Protein AF-G5LWZ4-F1 (afdb_monomer_lite)

Sequence (70 aa):
MHQVYVKVEDIAGNKANSAVFDFTIDTTVSTPVISLLSKDDTGVTGDNLTNINKPGFAISGVDADAHNSH

Foldseek 3Di:
DDKDKDWDADPVGDIDIGDIDDDDDDPDFWDKDKAFDQVQDDDDRPPRDHPDPDTDIDIDRGDPPNDPPD

Organism: NCBI:txid913241

Radius of gyration: 26.07 Å; chains: 1; bounding box: 51×19×70 Å

Secondary structure (DSSP, 8-state):
-EEE--EEE-TT--EEEPPPEEE------PPPEEEE-GGG--SSTTS-----SS--EEEE---TTS----

InterPro domains:
  IPR013783 Immunoglobulin-like fold [G3DSA:2.60.40.10] (1-29)
  IPR044016 Bacterial Ig-like domain 13 [PF19077] (28-67)

Structure (mmCIF, N/CA/C/O backbone):
data_AF-G5LWZ4-F1
#
_entry.id   AF-G5LWZ4-F1
#
loop_
_atom_site.group_PDB
_atom_site.id
_atom_site.type_symbol
_atom_site.label_atom_id
_atom_site.label_alt_id
_atom_site.label_comp_id
_atom_site.label_asym_id
_atom_site.label_entity_id
_atom_site.label_seq_id
_atom_site.pdbx_PDB_ins_code
_atom_site.Cartn_x
_atom_site.Cartn_y
_atom_site.Cartn_z
_atom_site.occupancy
_atom_site.B_iso_or_equiv
_atom_si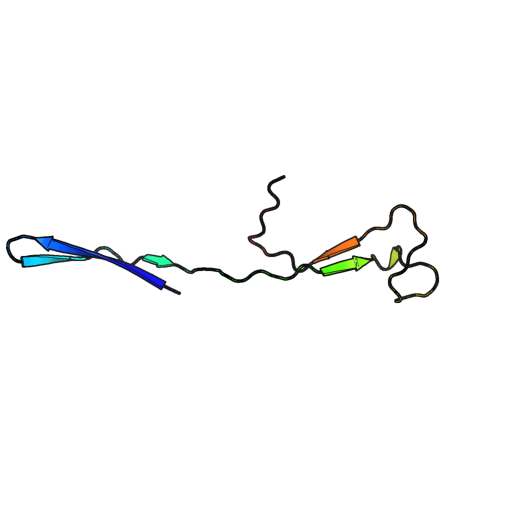te.auth_seq_id
_atom_site.auth_comp_id
_atom_site.auth_asym_id
_atom_site.auth_atom_id
_atom_site.pdbx_PDB_model_num
ATOM 1 N N . MET A 1 1 ? -12.805 -6.775 6.132 1.00 88.88 1 MET A N 1
ATOM 2 C CA . MET A 1 1 ? -13.688 -5.808 6.818 1.00 88.88 1 MET A CA 1
ATOM 3 C C . MET A 1 1 ? -13.858 -6.272 8.247 1.00 88.88 1 MET A C 1
ATOM 5 O O . MET A 1 1 ? -14.075 -7.461 8.461 1.00 88.88 1 MET A O 1
ATOM 9 N N . HIS A 1 2 ? -13.705 -5.360 9.196 1.00 96.50 2 HIS A N 1
ATOM 10 C CA . HIS A 1 2 ? -13.771 -5.623 10.625 1.00 96.50 2 HIS A CA 1
ATOM 11 C C . HIS A 1 2 ? -14.661 -4.588 11.297 1.00 96.50 2 HIS A C 1
ATOM 13 O O . HIS A 1 2 ? -14.794 -3.467 10.815 1.00 96.50 2 HIS A O 1
ATOM 19 N N . GLN A 1 3 ? -15.252 -4.991 12.415 1.00 97.88 3 GLN A N 1
ATOM 20 C CA . GLN A 1 3 ? -16.136 -4.163 13.216 1.00 97.88 3 GLN A CA 1
ATOM 21 C C . GLN A 1 3 ? -15.668 -4.178 14.655 1.00 97.88 3 GLN A C 1
ATOM 23 O O . GLN A 1 3 ? -15.345 -5.235 15.199 1.00 97.88 3 GLN A O 1
ATOM 28 N N . VAL A 1 4 ? -15.666 -3.006 15.274 1.00 97.69 4 VAL A N 1
ATOM 29 C CA . VAL A 1 4 ? -15.437 -2.856 16.709 1.00 97.69 4 VAL A CA 1
ATOM 30 C C . VAL A 1 4 ? -16.539 -2.009 17.323 1.00 97.69 4 VAL A C 1
ATOM 32 O O . VAL A 1 4 ? -17.042 -1.066 16.717 1.00 97.69 4 VAL A O 1
ATOM 35 N N . TYR A 1 5 ? -16.914 -2.361 18.545 1.00 98.12 5 TYR A N 1
ATOM 36 C CA . TYR A 1 5 ? -17.777 -1.570 19.409 1.00 98.12 5 TYR A CA 1
ATOM 37 C C . TYR A 1 5 ? -17.399 -1.856 20.863 1.00 98.12 5 TYR A C 1
ATOM 39 O O . TYR A 1 5 ? -16.802 -2.887 21.178 1.00 98.12 5 TYR A O 1
ATOM 47 N N . VAL A 1 6 ? -17.739 -0.934 21.755 1.00 97.81 6 VAL A N 1
ATOM 48 C CA . VAL A 1 6 ? -17.487 -1.059 23.190 1.00 97.81 6 VAL A CA 1
ATOM 49 C C . VAL A 1 6 ? -18.780 -1.470 23.880 1.00 97.81 6 VAL A C 1
ATOM 51 O O . VAL A 1 6 ? -19.831 -0.898 23.602 1.00 97.81 6 VAL A O 1
ATOM 54 N N . LYS A 1 7 ? -18.697 -2.433 24.800 1.00 97.75 7 LYS A N 1
ATOM 55 C CA . LYS A 1 7 ? -19.784 -2.810 25.709 1.00 97.75 7 LYS A CA 1
ATOM 56 C C . LYS A 1 7 ? -19.420 -2.394 27.130 1.00 97.75 7 LYS A C 1
ATOM 58 O O . LYS A 1 7 ? -18.308 -2.661 27.577 1.00 97.75 7 LYS A O 1
ATOM 63 N N . VAL A 1 8 ? -20.374 -1.808 27.844 1.00 97.44 8 VAL A N 1
ATOM 64 C CA . VAL A 1 8 ? -20.262 -1.495 29.274 1.00 97.44 8 VAL A CA 1
ATOM 65 C C . VAL A 1 8 ? -21.357 -2.209 30.060 1.00 97.44 8 VAL A C 1
ATOM 67 O O . VAL A 1 8 ? -22.454 -2.427 29.541 1.00 97.44 8 VAL A O 1
ATOM 70 N N . GLU A 1 9 ? -21.047 -2.590 31.297 1.00 98.00 9 GLU A N 1
ATOM 71 C CA . GLU A 1 9 ? -21.978 -3.170 32.268 1.00 98.00 9 GLU A CA 1
ATOM 72 C C . GLU A 1 9 ? -21.681 -2.561 33.644 1.00 98.00 9 GLU A C 1
ATOM 74 O O . GLU A 1 9 ? -20.520 -2.537 34.055 1.00 98.00 9 GLU A O 1
ATOM 79 N N . ASP A 1 10 ? -22.693 -2.016 34.324 1.00 96.94 10 ASP A N 1
ATOM 80 C CA . ASP A 1 10 ? -22.531 -1.494 35.687 1.00 96.94 10 ASP A CA 1
ATOM 81 C C . ASP A 1 10 ? -22.719 -2.586 36.759 1.00 96.94 10 ASP A C 1
ATOM 83 O O . ASP A 1 10 ? -23.081 -3.724 36.462 1.00 96.94 10 ASP A O 1
ATOM 87 N N . ILE A 1 11 ? -22.475 -2.243 38.030 1.00 97.25 11 ILE A N 1
ATOM 88 C CA . ILE A 1 11 ? -22.584 -3.186 39.162 1.00 97.25 11 ILE A CA 1
ATOM 89 C C . ILE A 1 11 ? -24.023 -3.708 39.340 1.00 97.25 11 ILE A C 1
ATOM 91 O O . ILE A 1 11 ? -24.215 -4.816 39.836 1.00 97.25 11 ILE A O 1
ATOM 95 N N . ALA A 1 12 ? -25.032 -2.934 38.927 1.00 97.69 12 ALA A N 1
ATOM 96 C CA . ALA A 1 12 ? -26.434 -3.343 38.961 1.00 97.69 12 ALA A CA 1
ATOM 97 C C . ALA A 1 12 ? -26.835 -4.212 37.748 1.00 97.69 12 ALA A C 1
ATOM 99 O O . ALA A 1 12 ? -27.948 -4.737 37.720 1.00 97.69 12 ALA A O 1
ATOM 100 N N . GLY A 1 13 ? -25.942 -4.392 36.767 1.00 97.31 13 GLY A N 1
ATOM 101 C CA . GLY A 1 13 ? -26.149 -5.197 35.563 1.00 97.31 13 GLY A CA 1
ATOM 102 C C . GLY A 1 13 ? -26.727 -4.433 34.366 1.00 97.31 13 GLY A C 1
ATOM 103 O O . GLY A 1 13 ? -27.101 -5.064 33.371 1.00 97.31 13 GLY A O 1
ATOM 104 N N . ASN A 1 14 ? -26.812 -3.098 34.412 1.00 97.69 14 ASN A N 1
ATOM 105 C CA . ASN A 1 14 ? -27.259 -2.302 33.266 1.00 97.69 14 ASN A CA 1
ATOM 106 C C . ASN A 1 14 ? -26.200 -2.339 32.166 1.00 97.69 14 ASN A C 1
ATOM 108 O O . ASN A 1 14 ? -25.025 -2.096 32.430 1.00 97.69 14 ASN A O 1
ATOM 112 N N . LYS A 1 15 ? -26.617 -2.600 30.922 1.00 97.88 15 LYS A N 1
ATOM 113 C CA . LYS A 1 15 ? -25.720 -2.751 29.769 1.00 97.88 15 LYS A CA 1
ATOM 114 C C . LYS A 1 15 ? -25.952 -1.658 28.740 1.00 97.88 15 LYS A C 1
ATOM 116 O O . LYS A 1 15 ? -27.096 -1.328 28.440 1.00 97.88 15 LYS A O 1
ATOM 121 N N . ALA A 1 16 ? -24.873 -1.173 28.137 1.00 97.69 16 ALA A N 1
ATOM 122 C CA . ALA A 1 16 ? -24.931 -0.300 26.970 1.00 97.69 16 ALA A CA 1
ATOM 123 C C . ALA A 1 16 ? -23.804 -0.631 25.984 1.00 97.69 16 ALA A C 1
ATOM 125 O O . ALA A 1 16 ? -22.762 -1.157 26.374 1.00 97.69 16 ALA A O 1
ATOM 126 N N . ASN A 1 17 ? -24.023 -0.312 24.707 1.00 98.00 17 ASN A N 1
ATOM 127 C CA . ASN A 1 17 ? -23.043 -0.488 23.639 1.00 98.00 17 ASN A CA 1
ATOM 128 C C . ASN A 1 17 ? -22.781 0.854 22.945 1.00 98.00 17 ASN A C 1
ATOM 130 O O . ASN A 1 17 ? -23.695 1.672 22.822 1.00 98.00 17 ASN A O 1
ATOM 134 N N . SER A 1 18 ? -21.560 1.065 22.454 1.00 98.00 18 SER A N 1
ATOM 135 C CA . SER A 1 18 ? -21.267 2.162 21.528 1.00 98.00 18 SER A CA 1
ATOM 136 C C . SER A 1 18 ? -21.868 1.899 20.144 1.00 98.00 18 SER A C 1
ATOM 138 O O . SER A 1 18 ? -22.282 0.781 19.828 1.00 98.00 18 SER A O 1
ATOM 140 N N . ALA A 1 19 ? -21.841 2.917 19.280 1.00 98.12 19 ALA A N 1
ATOM 141 C CA . ALA A 1 19 ? -21.985 2.696 17.845 1.00 98.12 19 ALA A CA 1
ATOM 142 C C . ALA A 1 19 ? -20.885 1.747 17.333 1.00 98.12 19 ALA A C 1
ATOM 144 O O . ALA A 1 19 ? -19.789 1.685 17.905 1.00 98.12 19 ALA A O 1
ATOM 145 N N . VAL A 1 20 ? -21.198 1.014 16.265 1.00 98.00 20 VAL A N 1
ATOM 146 C CA . VAL A 1 20 ? -20.238 0.160 15.560 1.00 98.00 20 VAL A CA 1
ATOM 147 C C . VAL A 1 20 ? -19.332 1.034 14.698 1.00 98.00 20 VAL A C 1
ATOM 149 O O . VAL A 1 20 ? -19.806 1.949 14.027 1.00 98.00 20 VAL A O 1
ATOM 152 N N . PHE A 1 21 ? -18.036 0.738 14.723 1.00 97.62 21 PHE A N 1
ATOM 153 C CA . PHE A 1 21 ? -17.050 1.305 13.816 1.00 97.62 21 PHE A CA 1
ATOM 154 C C . PHE A 1 21 ? -16.540 0.220 12.867 1.00 97.62 21 PHE A C 1
ATOM 156 O O . PHE A 1 21 ? -15.928 -0.761 13.303 1.00 97.62 21 PHE A O 1
ATOM 163 N N . ASP A 1 22 ? -16.808 0.408 11.577 1.00 97.75 22 ASP A N 1
ATOM 164 C CA . ASP A 1 22 ? -16.291 -0.424 10.497 1.00 97.75 22 ASP A CA 1
ATOM 165 C C . ASP A 1 22 ? -14.906 0.064 10.058 1.00 97.75 22 ASP A C 1
ATOM 167 O O . ASP A 1 22 ? -14.684 1.257 9.852 1.00 97.75 22 ASP A O 1
ATOM 171 N N . PHE A 1 23 ? -13.976 -0.868 9.862 1.00 96.50 23 PHE A N 1
ATOM 172 C CA . PHE A 1 23 ? -12.661 -0.583 9.295 1.00 96.50 23 PHE A CA 1
ATOM 173 C C . PHE A 1 23 ? -12.122 -1.755 8.473 1.00 96.50 23 PHE A C 1
ATOM 175 O O . PHE A 1 23 ? -12.610 -2.890 8.519 1.00 96.50 23 PHE A O 1
ATOM 182 N N . THR A 1 24 ? -11.079 -1.481 7.701 1.00 95.94 24 THR A N 1
ATOM 183 C CA . THR A 1 24 ? -10.327 -2.476 6.940 1.00 95.94 24 THR A CA 1
ATOM 184 C C . THR A 1 24 ? -8.885 -2.495 7.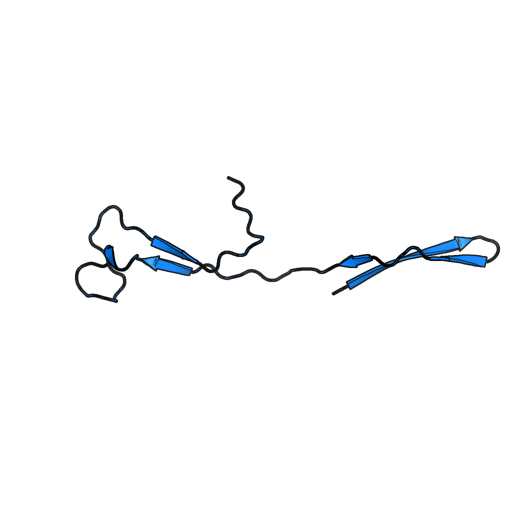418 1.00 95.94 24 THR A C 1
ATOM 186 O O . THR A 1 24 ? -8.341 -1.470 7.814 1.00 95.94 24 THR A O 1
ATOM 189 N N . ILE A 1 25 ? -8.277 -3.677 7.391 1.00 94.19 25 ILE A N 1
ATOM 190 C CA . ILE A 1 25 ? -6.829 -3.816 7.495 1.00 94.19 25 ILE A CA 1
ATOM 191 C C . ILE A 1 25 ? -6.371 -4.114 6.077 1.00 94.19 25 ILE A C 1
ATOM 193 O O . ILE A 1 25 ? -6.715 -5.169 5.541 1.00 94.19 25 ILE A O 1
ATOM 197 N N . ASP A 1 26 ? -5.671 -3.164 5.470 1.00 92.69 26 ASP A N 1
ATOM 198 C CA . ASP A 1 26 ? -4.953 -3.424 4.232 1.00 92.69 26 ASP A CA 1
ATOM 199 C C . ASP A 1 26 ? -3.587 -4.015 4.588 1.00 92.69 26 ASP A C 1
ATOM 201 O O . ASP A 1 26 ? -2.803 -3.413 5.321 1.00 92.69 26 ASP A O 1
ATOM 205 N N . THR A 1 27 ? -3.346 -5.248 4.151 1.00 92.88 27 THR A N 1
ATOM 206 C CA . THR A 1 27 ? -2.046 -5.927 4.279 1.00 92.88 27 THR A CA 1
ATOM 207 C C . THR A 1 27 ? -1.470 -6.256 2.910 1.00 92.88 27 THR A C 1
ATOM 209 O O . THR A 1 27 ? -0.602 -7.124 2.794 1.00 92.88 27 THR A O 1
ATOM 212 N N . THR A 1 28 ? -2.038 -5.671 1.862 1.00 92.31 28 THR A N 1
ATOM 213 C CA . THR A 1 28 ? -1.610 -5.891 0.494 1.00 92.31 28 THR A CA 1
ATOM 214 C C . THR A 1 28 ? -0.682 -4.767 0.074 1.00 92.31 28 THR A C 1
ATOM 216 O O . THR A 1 28 ? -0.700 -3.679 0.633 1.00 92.31 28 THR A O 1
ATOM 219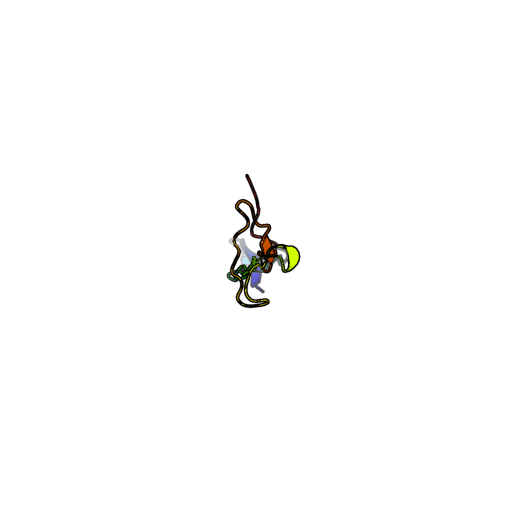 N N . VAL A 1 29 ? 0.210 -5.079 -0.859 1.00 92.38 29 VAL A N 1
ATOM 220 C CA . VAL A 1 29 ? 1.074 -4.084 -1.478 1.00 92.38 29 VAL A CA 1
ATOM 221 C C . VAL A 1 29 ? 1.231 -4.446 -2.941 1.00 92.38 29 VAL A C 1
ATOM 223 O O . VAL A 1 29 ? 1.498 -5.600 -3.298 1.00 92.38 29 VAL A O 1
ATOM 226 N N . SER A 1 30 ? 1.045 -3.454 -3.795 1.00 94.00 30 SER A N 1
ATOM 227 C CA . SER A 1 30 ? 1.242 -3.589 -5.230 1.00 94.00 30 SER A CA 1
ATOM 228 C C . SER A 1 30 ? 2.732 -3.712 -5.558 1.00 94.00 30 SER A C 1
ATOM 230 O O . SER A 1 30 ? 3.577 -3.025 -4.984 1.00 94.00 30 SER A O 1
ATOM 232 N N . THR A 1 31 ? 3.080 -4.610 -6.485 1.00 94.12 31 THR A N 1
ATOM 233 C CA . THR A 1 31 ? 4.466 -4.727 -6.962 1.00 94.12 31 THR A CA 1
ATOM 234 C C . THR A 1 31 ? 4.719 -3.663 -8.031 1.00 94.12 31 THR A C 1
ATOM 236 O O . THR A 1 31 ? 4.079 -3.721 -9.085 1.00 94.12 31 THR A O 1
ATOM 239 N N . PRO A 1 32 ? 5.652 -2.720 -7.813 1.00 93.81 32 PRO A N 1
ATOM 240 C CA . PRO A 1 32 ? 5.960 -1.717 -8.814 1.00 93.81 32 PRO A CA 1
ATOM 241 C C . PRO A 1 32 ? 6.664 -2.351 -10.015 1.00 93.81 32 PRO A C 1
ATOM 243 O O . PRO A 1 32 ? 7.503 -3.243 -9.880 1.00 93.81 32 PRO A O 1
ATOM 246 N N . VAL A 1 33 ? 6.351 -1.838 -11.199 1.00 95.19 33 VAL A N 1
ATOM 247 C CA . VAL A 1 33 ? 6.989 -2.212 -12.460 1.00 95.19 33 VAL A CA 1
ATOM 248 C C . VAL A 1 33 ? 7.734 -1.004 -13.000 1.00 95.19 33 VAL A C 1
ATOM 250 O O . VAL A 1 33 ? 7.168 0.084 -13.124 1.00 95.19 33 VAL A O 1
ATOM 253 N N . ILE A 1 34 ? 9.002 -1.215 -13.344 1.00 94.75 34 ILE A N 1
ATOM 254 C CA . ILE A 1 34 ? 9.856 -0.227 -14.000 1.00 94.75 34 ILE A CA 1
ATOM 255 C C . ILE A 1 34 ? 10.107 -0.710 -15.426 1.00 94.75 34 ILE A C 1
ATOM 257 O O . ILE A 1 34 ? 10.528 -1.848 -15.627 1.00 94.75 34 ILE A O 1
ATOM 261 N N . SER A 1 35 ? 9.867 0.152 -16.409 1.00 96.00 35 SER A N 1
ATOM 262 C CA . SER A 1 35 ? 10.105 -0.151 -17.822 1.00 96.00 35 SER A CA 1
ATOM 263 C C . SER A 1 35 ? 10.851 0.983 -18.507 1.00 96.00 35 SER A C 1
ATOM 265 O O . SER A 1 35 ? 10.562 2.160 -18.268 1.00 96.00 35 SER A O 1
ATOM 267 N N . LEU A 1 36 ? 11.778 0.634 -19.398 1.00 97.69 36 LEU A N 1
ATOM 268 C CA . LEU A 1 36 ? 12.418 1.596 -20.288 1.00 97.69 36 LEU A CA 1
ATOM 269 C C . LEU A 1 36 ? 11.352 2.247 -21.184 1.00 97.69 36 LEU A C 1
ATOM 271 O O . LEU A 1 36 ? 10.473 1.562 -21.708 1.00 97.69 36 LEU A O 1
ATOM 275 N N . LEU A 1 37 ? 11.394 3.572 -21.351 1.00 97.69 37 LEU A N 1
ATOM 276 C CA . LEU A 1 37 ? 10.499 4.230 -22.303 1.00 97.69 37 LEU A CA 1
ATOM 277 C C . LEU A 1 37 ? 10.864 3.802 -23.725 1.00 97.69 37 LEU A C 1
ATOM 279 O O . LEU A 1 37 ? 12.026 3.867 -24.105 1.00 97.69 37 LEU A O 1
ATOM 283 N N . SER A 1 38 ? 9.873 3.466 -24.551 1.00 96.06 38 SER A N 1
ATOM 284 C CA . SER A 1 38 ? 10.117 2.973 -25.918 1.00 96.06 38 SER A CA 1
ATOM 285 C C . SER A 1 38 ? 10.906 3.945 -26.802 1.00 96.06 38 SER A C 1
ATOM 287 O O . SER A 1 38 ? 11.573 3.517 -27.733 1.00 96.06 38 SER A O 1
ATOM 289 N N . LYS A 1 39 ? 10.854 5.255 -26.515 1.00 96.44 39 LYS A N 1
ATOM 290 C CA . LYS A 1 39 ? 11.654 6.275 -27.220 1.00 96.44 39 LYS A CA 1
ATOM 291 C C . LYS A 1 39 ? 13.154 6.208 -26.903 1.00 96.44 39 LYS A C 1
ATOM 293 O O . LYS A 1 39 ? 13.944 6.806 -27.625 1.00 96.44 39 LYS A O 1
ATOM 298 N N . ASP A 1 40 ? 13.510 5.551 -25.802 1.00 97.56 40 ASP A N 1
ATOM 299 C CA . ASP A 1 40 ? 14.871 5.457 -25.285 1.00 97.56 40 ASP A CA 1
ATOM 300 C C . ASP A 1 40 ? 15.465 4.045 -25.460 1.00 97.56 40 ASP A C 1
ATOM 302 O O . ASP A 1 40 ? 16.618 3.832 -25.100 1.00 97.56 40 ASP A O 1
ATOM 306 N N . ASP A 1 41 ? 14.713 3.098 -26.029 1.00 97.31 41 ASP A N 1
ATOM 307 C CA . ASP A 1 41 ? 15.191 1.782 -26.471 1.00 97.31 41 ASP A CA 1
ATOM 308 C C . ASP A 1 41 ? 16.027 1.934 -27.756 1.00 97.31 41 ASP A C 1
ATOM 310 O O . ASP A 1 41 ? 15.582 2.541 -28.736 1.00 97.31 41 ASP A O 1
ATOM 314 N N . THR A 1 42 ? 17.270 1.442 -27.743 1.00 97.25 42 THR A N 1
ATOM 315 C CA . THR A 1 42 ? 18.219 1.630 -28.851 1.00 97.25 42 THR A CA 1
ATOM 316 C C . THR A 1 42 ? 18.956 0.345 -29.196 1.00 97.25 42 THR A C 1
ATOM 318 O O . THR A 1 42 ? 19.439 -0.349 -28.309 1.00 97.25 42 THR A O 1
ATOM 321 N N . GLY A 1 43 ? 19.203 0.115 -30.486 1.00 95.06 43 GLY A N 1
ATOM 322 C CA . GLY A 1 43 ? 19.829 -1.115 -30.968 1.00 95.06 43 GLY A CA 1
ATOM 323 C C . GLY A 1 43 ? 18.761 -2.062 -31.495 1.00 95.06 43 GLY A C 1
ATOM 324 O O . GLY A 1 43 ? 18.373 -1.930 -32.656 1.00 95.06 43 GLY A O 1
ATOM 325 N N . VAL A 1 44 ? 18.280 -2.987 -30.660 1.00 96.94 44 VAL A N 1
ATOM 326 C CA . VAL A 1 44 ? 17.234 -3.955 -31.025 1.00 96.94 44 VAL A CA 1
ATOM 327 C C . VAL A 1 44 ? 15.918 -3.574 -30.355 1.00 96.94 44 VAL A C 1
ATOM 329 O O . VAL A 1 44 ? 15.762 -3.706 -29.153 1.00 96.94 44 VAL A O 1
ATOM 332 N N . THR A 1 45 ? 14.932 -3.151 -31.145 1.00 94.81 45 THR A N 1
ATOM 333 C CA . THR A 1 45 ? 13.629 -2.731 -30.614 1.00 94.81 45 THR A CA 1
ATOM 334 C C . THR A 1 45 ? 12.944 -3.830 -29.798 1.00 94.81 45 THR A C 1
ATOM 336 O O . THR A 1 45 ? 12.698 -4.925 -30.304 1.00 94.81 45 THR A O 1
ATOM 339 N N . GLY A 1 46 ? 12.544 -3.490 -28.574 1.00 95.25 46 GLY A N 1
ATOM 340 C CA . GLY A 1 46 ? 11.758 -4.335 -27.681 1.00 95.25 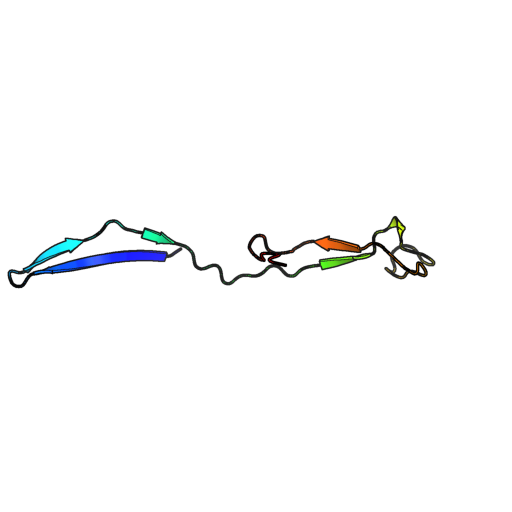46 GLY A CA 1
ATOM 341 C C . GLY A 1 46 ? 12.585 -5.234 -26.764 1.00 95.25 46 GLY A C 1
ATOM 342 O O . GLY A 1 46 ? 11.994 -6.019 -26.022 1.00 95.25 46 GLY A O 1
ATOM 343 N N . ASP A 1 47 ? 13.918 -5.139 -26.786 1.00 96.31 47 ASP A N 1
ATOM 344 C CA . ASP A 1 47 ? 14.786 -5.893 -25.874 1.00 96.31 47 ASP A CA 1
ATOM 345 C C . ASP A 1 47 ? 15.011 -5.186 -24.521 1.00 96.31 47 ASP A C 1
ATOM 347 O O . ASP A 1 47 ? 15.508 -5.801 -23.576 1.00 96.31 47 ASP A O 1
ATOM 351 N N . ASN A 1 48 ? 14.548 -3.934 -24.396 1.00 95.50 48 ASN A N 1
ATOM 352 C CA . ASN A 1 48 ? 14.708 -3.056 -23.233 1.00 95.50 48 ASN A CA 1
ATOM 353 C C . ASN A 1 48 ? 16.164 -2.651 -22.937 1.00 95.50 48 ASN A C 1
ATOM 355 O O . ASN A 1 48 ? 16.489 -2.328 -21.790 1.00 95.50 48 ASN A O 1
ATOM 359 N N . LEU A 1 49 ? 17.040 -2.640 -23.943 1.00 96.50 49 LEU A N 1
ATOM 360 C CA . LEU A 1 49 ? 18.413 -2.156 -23.833 1.00 96.50 49 LEU A CA 1
ATOM 361 C C . LEU A 1 49 ? 18.553 -0.737 -24.406 1.00 96.50 49 LEU A C 1
ATOM 363 O O . LEU A 1 49 ? 17.859 -0.314 -25.327 1.00 96.50 49 LEU A O 1
ATOM 367 N N . THR A 1 50 ? 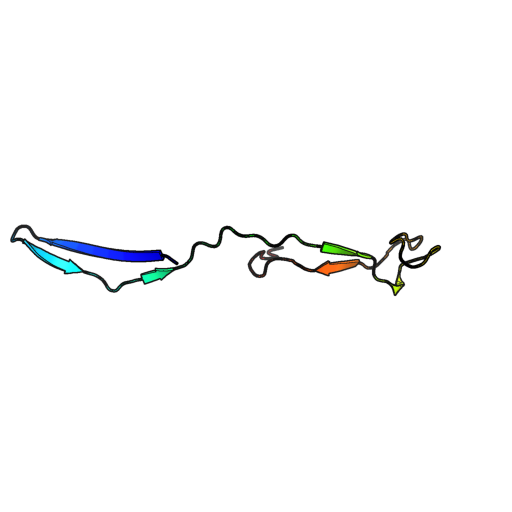19.466 0.049 -23.832 1.00 97.44 50 THR A N 1
ATOM 368 C CA . THR A 1 50 ? 19.702 1.437 -24.252 1.00 97.44 50 THR A CA 1
ATOM 369 C C . THR A 1 50 ? 21.174 1.815 -24.191 1.00 97.44 50 THR A C 1
ATOM 371 O O . THR A 1 50 ? 21.889 1.433 -23.268 1.00 97.44 50 THR A O 1
ATOM 374 N N . ASN A 1 51 ? 21.613 2.610 -25.167 1.00 96.69 51 ASN A N 1
ATOM 375 C CA . ASN A 1 51 ? 22.911 3.284 -25.203 1.00 96.69 51 ASN A CA 1
ATOM 376 C C . ASN A 1 51 ? 22.791 4.781 -24.847 1.00 96.69 51 ASN A C 1
ATOM 378 O O . ASN A 1 51 ? 23.743 5.543 -25.014 1.00 96.69 51 ASN A O 1
ATOM 382 N N . ILE A 1 52 ? 21.617 5.238 -24.394 1.00 98.19 52 ILE A N 1
ATOM 383 C CA . ILE A 1 52 ? 21.396 6.620 -23.963 1.00 98.19 52 ILE A CA 1
ATOM 384 C C . ILE A 1 52 ? 21.904 6.773 -22.528 1.00 98.19 52 ILE A C 1
ATOM 386 O O . ILE A 1 52 ? 21.439 6.094 -21.622 1.00 98.19 52 ILE A O 1
ATOM 390 N N . ASN A 1 53 ? 22.813 7.724 -22.294 1.00 96.81 53 ASN A N 1
ATOM 391 C CA . ASN A 1 53 ? 23.435 7.939 -20.976 1.00 96.81 53 ASN A CA 1
ATOM 392 C C . ASN A 1 53 ? 22.463 8.427 -19.883 1.00 96.81 53 ASN A C 1
ATOM 394 O O . ASN A 1 53 ? 22.793 8.407 -18.698 1.00 96.81 53 ASN A O 1
ATOM 398 N N . LYS A 1 54 ? 21.277 8.906 -20.269 1.00 97.19 54 LYS A N 1
ATOM 399 C CA . LYS A 1 54 ? 20.202 9.318 -19.359 1.00 97.19 54 LYS A CA 1
ATOM 400 C C . LYS A 1 54 ? 18.842 8.911 -19.945 1.00 97.19 54 LYS A C 1
ATOM 402 O O . LYS A 1 54 ? 18.140 9.767 -20.487 1.00 97.19 54 LYS A O 1
ATOM 407 N N . PRO A 1 55 ? 18.496 7.617 -19.896 1.00 96.94 55 PRO A N 1
ATOM 408 C CA . PRO A 1 55 ? 17.232 7.136 -20.422 1.00 96.94 55 PRO A CA 1
ATOM 409 C C . PRO A 1 55 ? 16.091 7.520 -19.475 1.00 96.94 55 PRO A C 1
ATOM 411 O O . PRO A 1 55 ? 16.286 7.707 -18.271 1.00 96.94 55 PRO A O 1
ATOM 414 N N . GLY A 1 56 ? 14.891 7.662 -20.022 1.00 97.38 56 GLY A N 1
ATOM 415 C CA . GLY A 1 56 ? 13.671 7.781 -19.246 1.00 97.38 56 GLY A CA 1
ATOM 416 C C . GLY A 1 56 ? 13.078 6.410 -18.944 1.00 97.38 56 GLY A C 1
ATOM 417 O O . GLY A 1 56 ? 13.132 5.488 -19.759 1.00 97.38 56 GLY A O 1
ATOM 418 N N . PHE A 1 57 ? 12.453 6.306 -17.776 1.00 96.69 57 PHE A N 1
ATOM 419 C CA . PHE A 1 57 ? 11.719 5.123 -17.344 1.00 96.69 57 PHE A CA 1
ATOM 420 C C . PHE A 1 57 ? 10.294 5.511 -16.979 1.00 96.69 57 PHE A C 1
ATOM 422 O O . PHE A 1 57 ? 10.056 6.589 -16.431 1.00 96.69 57 PHE A O 1
ATOM 429 N N . ALA A 1 58 ? 9.358 4.614 -17.263 1.00 95.06 58 ALA A N 1
ATOM 430 C CA . ALA A 1 58 ? 8.040 4.649 -16.656 1.00 95.06 58 ALA A CA 1
ATOM 431 C C . ALA A 1 58 ? 8.052 3.763 -15.409 1.00 95.06 58 ALA A C 1
ATOM 433 O O . ALA A 1 58 ? 8.600 2.660 -15.424 1.00 95.06 58 ALA A O 1
ATOM 434 N N . ILE A 1 59 ? 7.434 4.259 -14.341 1.00 93.69 59 ILE A N 1
ATOM 435 C CA . ILE A 1 59 ? 7.164 3.502 -13.122 1.00 93.69 59 ILE A CA 1
ATOM 436 C C . ILE A 1 59 ? 5.646 3.381 -13.018 1.00 93.69 59 ILE A C 1
ATOM 438 O O . ILE A 1 59 ? 4.929 4.370 -13.170 1.00 93.69 59 ILE A O 1
ATOM 442 N N . SER A 1 60 ? 5.153 2.169 -12.799 1.00 93.19 60 SER A N 1
ATOM 443 C CA . SER A 1 60 ? 3.724 1.868 -12.675 1.00 93.19 60 SER A CA 1
ATOM 444 C C . SER A 1 60 ? 3.489 0.831 -11.579 1.00 93.19 60 SER A C 1
ATOM 446 O O . SER A 1 60 ? 4.446 0.261 -11.059 1.00 93.19 60 SER A O 1
ATOM 448 N N . GLY A 1 61 ? 2.230 0.604 -11.195 1.00 92.38 61 GLY A N 1
ATOM 449 C CA . GLY A 1 61 ? 1.894 -0.374 -10.151 1.00 92.38 61 GLY A CA 1
ATOM 450 C C . GLY A 1 61 ? 2.398 0.006 -8.755 1.00 92.38 61 GLY A C 1
ATOM 451 O O . GLY A 1 61 ? 2.532 -0.864 -7.901 1.00 92.38 61 GLY A O 1
ATOM 452 N N . VAL A 1 62 ? 2.712 1.286 -8.533 1.00 91.56 62 VAL A N 1
ATOM 453 C CA . VAL A 1 62 ? 2.975 1.816 -7.192 1.00 91.56 62 VAL A CA 1
ATOM 454 C C . VAL A 1 62 ? 1.656 1.822 -6.437 1.00 91.56 62 VAL A C 1
ATOM 456 O O . VAL A 1 62 ? 0.640 2.254 -6.988 1.00 91.56 62 VAL A O 1
ATOM 459 N N . ASP A 1 63 ? 1.682 1.327 -5.205 1.00 92.44 63 ASP A N 1
ATOM 460 C CA . ASP A 1 63 ? 0.491 1.323 -4.370 1.00 92.44 63 ASP A CA 1
ATOM 461 C C . ASP A 1 63 ? -0.012 2.748 -4.108 1.00 92.44 63 ASP A C 1
ATOM 463 O O . ASP A 1 63 ? 0.777 3.689 -3.998 1.00 92.44 63 ASP A O 1
ATOM 467 N N . ALA A 1 64 ? -1.329 2.916 -4.023 1.00 88.19 64 ALA A N 1
ATOM 468 C CA . ALA A 1 64 ? -1.939 4.223 -3.821 1.00 88.19 64 ALA A CA 1
ATOM 469 C C . ALA A 1 64 ? -1.595 4.804 -2.442 1.00 88.19 64 ALA A C 1
ATOM 471 O O . ALA A 1 64 ? -1.522 6.025 -2.292 1.00 88.19 64 ALA A O 1
ATOM 472 N N . ASP A 1 65 ? -1.380 3.936 -1.453 1.00 88.06 65 ASP A N 1
ATOM 473 C CA . ASP A 1 65 ? -1.024 4.309 -0.087 1.00 88.06 65 ASP A CA 1
ATOM 474 C C . ASP A 1 65 ? 0.490 4.250 0.195 1.00 88.06 65 ASP A C 1
ATOM 476 O O . ASP A 1 65 ? 0.933 4.647 1.280 1.00 88.06 65 ASP A O 1
ATOM 480 N N . ALA A 1 66 ? 1.304 3.859 -0.797 1.00 84.75 66 ALA A N 1
ATOM 481 C CA . ALA A 1 66 ? 2.758 3.974 -0.765 1.00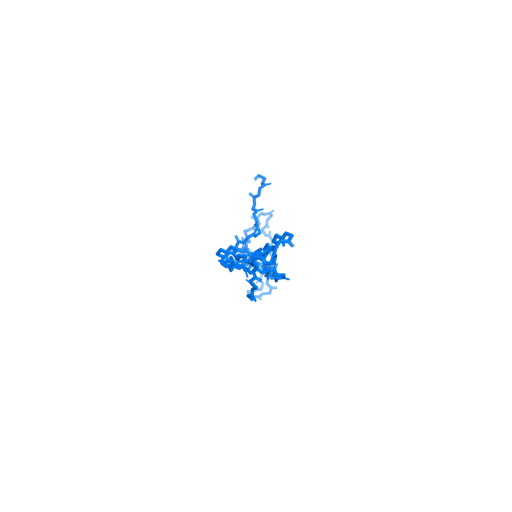 84.75 66 ALA A CA 1
ATOM 482 C C . ALA A 1 66 ? 3.163 5.455 -0.894 1.00 84.75 66 ALA A C 1
ATOM 484 O O . ALA A 1 66 ? 3.610 5.935 -1.936 1.00 84.75 66 ALA A O 1
ATOM 485 N N . HIS A 1 67 ? 2.960 6.208 0.189 1.00 66.62 67 HIS A N 1
ATOM 486 C CA . HIS A 1 67 ? 3.248 7.634 0.288 1.00 66.62 67 HIS A CA 1
ATOM 487 C C . HIS A 1 67 ? 4.696 7.953 -0.124 1.00 66.62 67 HIS A C 1
ATOM 489 O O . HIS A 1 67 ? 5.652 7.555 0.543 1.00 66.62 67 HIS A O 1
ATOM 495 N N . ASN A 1 68 ? 4.864 8.775 -1.165 1.00 60.41 68 ASN A N 1
ATOM 496 C CA . ASN A 1 68 ? 6.131 9.436 -1.480 1.00 60.41 68 ASN A CA 1
ATOM 497 C C . ASN A 1 68 ? 6.344 10.626 -0.522 1.00 60.41 68 ASN A C 1
ATOM 499 O O . ASN A 1 68 ? 6.220 11.781 -0.919 1.00 60.41 68 ASN A O 1
ATOM 503 N N . SER A 1 69 ? 6.594 10.347 0.760 1.00 46.03 69 SER A N 1
ATOM 504 C CA . SER A 1 69 ? 7.059 11.349 1.732 1.00 46.03 69 SER A CA 1
ATOM 505 C C . SER A 1 69 ? 8.581 11.458 1.668 1.00 46.03 69 SER A C 1
ATOM 507 O O . SER A 1 69 ? 9.271 10.963 2.554 1.00 46.03 69 SER A O 1
ATOM 509 N N . HIS A 1 70 ? 9.092 12.063 0.597 1.00 42.16 70 HIS A N 1
ATOM 510 C CA . HIS A 1 70 ? 10.408 12.703 0.544 1.00 42.16 70 HIS A CA 1
ATOM 511 C C . HIS A 1 70 ? 10.300 13.948 -0.334 1.00 42.16 70 HIS A C 1
ATOM 513 O O . HIS A 1 70 ? 9.788 13.815 -1.470 1.00 42.16 70 HIS A O 1
#

pLDDT: mean 93.24, std 10.36, range [42.16, 98.19]